Protein AF-A0A447P2J2-F1 (afdb_monomer)

InterPro domains:
  IPR001048 Aspartate/glutamate/uridylate kinase [PF00696] (11-117)
  IPR036393 Acetylglutamate kinase-like superfamily [G3DSA:3.40.1160.10] (1-118)
  IPR036393 Acetylglutamate kinase-like superfamily [SSF53633] (3-117)

pLDDT: mean 93.08, std 9.48, range [53.16, 98.75]

Mean predicted aligned error: 4.14 Å

Structure (mmCIF, N/CA/C/O backbone):
data_AF-A0A447P2J2-F1
#
_entry.id   AF-A0A447P2J2-F1
#
loop_
_atom_site.group_PDB
_atom_site.id
_atom_site.type_symbol
_atom_site.label_atom_id
_atom_site.label_alt_id
_atom_site.label_comp_id
_atom_site.label_asym_id
_atom_site.label_entity_id
_atom_site.label_seq_id
_atom_site.pdbx_PDB_ins_code
_atom_site.Cartn_x
_atom_site.Cartn_y
_atom_site.Cartn_z
_atom_site.occupancy
_atom_site.B_iso_or_equiv
_atom_site.auth_seq_id
_atom_site.auth_comp_id
_atom_site.auth_asym_id
_atom_site.auth_atom_id
_atom_site.pdbx_PDB_model_num
ATOM 1 N N . MET A 1 1 ? 14.381 -18.654 -2.500 1.00 58.97 1 MET A N 1
ATOM 2 C CA . MET A 1 1 ? 14.436 -17.932 -3.792 1.00 58.97 1 MET A CA 1
ATOM 3 C C . MET A 1 1 ? 15.670 -17.042 -3.790 1.00 58.97 1 MET A C 1
ATOM 5 O O . MET A 1 1 ? 15.872 -16.368 -2.783 1.00 58.97 1 MET A O 1
ATOM 9 N N . PRO A 1 2 ? 16.511 -17.055 -4.836 1.00 66.88 2 PRO A N 1
ATOM 10 C CA . PRO A 1 2 ? 17.680 -16.181 -4.899 1.00 66.88 2 PRO A CA 1
ATOM 11 C C . PRO A 1 2 ? 17.243 -14.712 -5.008 1.00 66.88 2 PRO A C 1
ATOM 13 O O . PRO A 1 2 ? 16.361 -14.373 -5.795 1.00 66.88 2 PRO A O 1
ATOM 16 N N . VAL A 1 3 ? 17.840 -13.841 -4.191 1.00 69.31 3 VAL A N 1
ATOM 17 C CA . VAL A 1 3 ? 17.542 -12.402 -4.164 1.00 69.31 3 VAL A CA 1
ATOM 18 C C . VAL A 1 3 ? 18.556 -11.679 -5.044 1.00 69.31 3 VAL A C 1
ATOM 20 O O . VAL A 1 3 ? 19.746 -11.687 -4.740 1.00 69.31 3 VAL A O 1
ATOM 23 N N . LYS A 1 4 ? 18.090 -11.029 -6.114 1.00 75.00 4 LYS A N 1
ATOM 24 C CA . LYS A 1 4 ? 18.914 -10.141 -6.943 1.00 75.00 4 LYS A CA 1
ATOM 25 C C . LYS A 1 4 ? 18.674 -8.694 -6.516 1.00 75.00 4 LYS A C 1
ATOM 27 O O . LYS A 1 4 ? 17.526 -8.259 -6.423 1.00 75.00 4 LYS A O 1
ATOM 32 N N . LYS A 1 5 ? 19.751 -7.961 -6.234 1.00 73.69 5 LYS A N 1
ATOM 33 C CA . LYS A 1 5 ? 19.705 -6.534 -5.893 1.00 73.69 5 LY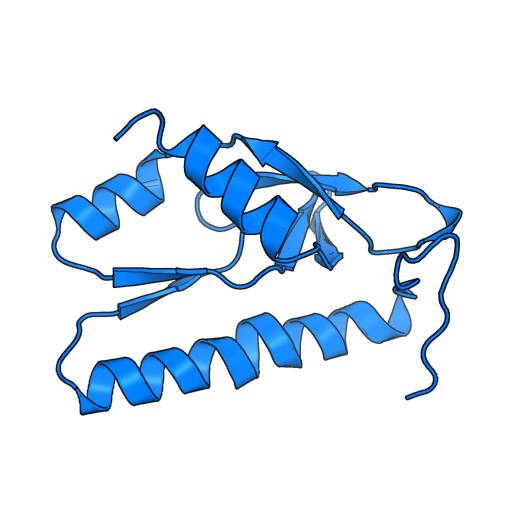S A CA 1
ATOM 34 C C . LYS A 1 5 ? 20.434 -5.719 -6.958 1.00 73.69 5 LYS A C 1
ATOM 36 O O . LYS A 1 5 ? 21.462 -6.168 -7.458 1.00 73.69 5 LYS A O 1
ATOM 41 N N . LYS A 1 6 ? 19.912 -4.538 -7.274 1.00 70.81 6 LYS A N 1
ATOM 42 C CA . LYS A 1 6 ? 20.565 -3.506 -8.088 1.00 70.81 6 LYS A CA 1
ATOM 43 C C . LYS A 1 6 ? 20.448 -2.201 -7.303 1.00 70.81 6 LYS A C 1
ATOM 45 O O . LYS A 1 6 ? 19.347 -1.850 -6.899 1.00 70.81 6 LYS A O 1
ATOM 50 N N . ASP A 1 7 ? 21.579 -1.581 -6.973 1.00 70.06 7 ASP A N 1
ATOM 51 C CA . ASP A 1 7 ? 21.641 -0.325 -6.204 1.00 70.06 7 ASP A CA 1
ATOM 52 C C . ASP A 1 7 ? 20.844 -0.351 -4.882 1.00 70.06 7 ASP A C 1
ATOM 54 O O . ASP A 1 7 ? 20.176 0.601 -4.496 1.00 70.06 7 ASP A O 1
ATOM 58 N N . GLY A 1 8 ? 20.873 -1.492 -4.183 1.00 70.06 8 GLY A N 1
ATOM 59 C CA . GLY A 1 8 ? 20.147 -1.695 -2.921 1.00 70.06 8 GLY A CA 1
ATOM 60 C C . GLY A 1 8 ? 18.667 -2.070 -3.076 1.00 70.06 8 GLY A C 1
ATOM 61 O O . GLY A 1 8 ? 18.084 -2.612 -2.135 1.00 70.06 8 GLY A O 1
ATOM 62 N N . LEU A 1 9 ? 18.084 -1.898 -4.265 1.00 67.62 9 LEU A N 1
ATOM 63 C CA . LEU A 1 9 ? 16.702 -2.254 -4.575 1.00 67.62 9 LEU A CA 1
ATOM 64 C C . LEU A 1 9 ? 16.594 -3.719 -5.001 1.00 67.62 9 LEU A C 1
ATOM 66 O O . LEU A 1 9 ? 17.431 -4.249 -5.738 1.00 67.62 9 LEU A O 1
ATOM 70 N N . ARG A 1 10 ? 15.555 -4.405 -4.517 1.00 72.06 10 ARG A N 1
ATOM 71 C CA . ARG A 1 10 ? 15.279 -5.796 -4.884 1.00 72.06 10 ARG A CA 1
ATOM 72 C C . ARG A 1 10 ? 14.635 -5.824 -6.265 1.00 72.06 10 ARG A C 1
ATOM 74 O O . ARG A 1 10 ? 13.515 -5.352 -6.423 1.00 72.06 10 ARG A O 1
ATOM 81 N N . VAL A 1 11 ? 15.316 -6.439 -7.227 1.00 80.44 11 VAL A N 1
ATOM 82 C CA . VAL A 1 11 ? 14.718 -6.744 -8.529 1.00 80.44 11 VAL A CA 1
ATOM 83 C C . VAL A 1 11 ? 13.554 -7.698 -8.285 1.00 80.44 11 VAL A C 1
ATOM 85 O O . VAL A 1 11 ? 13.719 -8.706 -7.590 1.00 80.44 11 VAL A O 1
ATOM 88 N N . THR A 1 12 ? 12.388 -7.371 -8.837 1.00 79.62 12 THR A N 1
ATOM 89 C CA . THR A 1 12 ? 11.184 -8.198 -8.745 1.00 79.62 12 THR A CA 1
ATOM 90 C C . THR A 1 12 ? 10.828 -8.680 -10.148 1.00 79.62 12 THR A C 1
ATOM 92 O O . THR A 1 12 ? 10.163 -7.962 -10.893 1.00 79.62 12 THR A O 1
ATOM 95 N N . PRO A 1 13 ? 11.301 -9.868 -10.554 1.00 81.50 13 PRO A N 1
ATOM 96 C CA . PRO A 1 13 ? 10.985 -10.395 -11.872 1.00 81.50 13 PRO A CA 1
ATOM 97 C C . PRO A 1 13 ? 9.492 -10.754 -11.984 1.00 81.50 13 PRO A C 1
ATOM 99 O O . PRO A 1 13 ? 8.831 -11.020 -10.977 1.00 81.50 13 PRO A O 1
ATOM 102 N N . ALA A 1 14 ? 8.969 -10.762 -13.212 1.00 80.50 14 ALA A N 1
ATOM 103 C CA . ALA A 1 14 ? 7.543 -10.954 -13.493 1.00 80.50 14 ALA A CA 1
ATOM 104 C C . ALA A 1 14 ? 6.977 -12.295 -13.009 1.00 80.50 14 ALA A C 1
ATOM 106 O O . ALA A 1 14 ? 5.839 -12.363 -12.561 1.00 80.50 14 ALA A O 1
ATOM 107 N N . ASP A 1 15 ? 7.775 -13.360 -13.009 1.00 86.31 15 ASP A N 1
ATOM 108 C CA . ASP A 1 15 ? 7.371 -14.665 -12.476 1.00 86.31 15 ASP A CA 1
ATOM 109 C C . ASP A 1 15 ? 7.248 -14.677 -10.938 1.00 86.31 15 ASP A C 1
ATOM 111 O O . ASP A 1 15 ? 6.601 -15.557 -10.371 1.00 86.31 15 ASP A O 1
ATOM 115 N N . GLN A 1 16 ? 7.831 -13.693 -10.242 1.00 89.69 16 GLN A N 1
ATOM 116 C CA . GLN A 1 16 ? 7.811 -13.616 -8.779 1.00 89.69 16 GLN A CA 1
ATOM 117 C C . GLN A 1 16 ? 6.685 -12.745 -8.225 1.00 89.69 16 GLN A C 1
ATOM 119 O O . GLN A 1 16 ? 6.331 -12.921 -7.056 1.00 89.69 16 GLN A O 1
ATOM 124 N N . ILE A 1 17 ? 6.121 -11.819 -9.012 1.00 94.06 17 ILE A N 1
ATOM 125 C CA . ILE A 1 17 ? 5.162 -10.840 -8.481 1.00 94.06 17 ILE A CA 1
ATOM 126 C C . ILE A 1 17 ? 3.929 -11.515 -7.876 1.00 94.06 17 ILE A C 1
ATOM 128 O O . ILE A 1 17 ? 3.548 -11.176 -6.763 1.00 94.06 17 ILE A O 1
ATOM 132 N N . GLY A 1 18 ? 3.382 -12.552 -8.519 1.00 94.94 18 GLY A N 1
ATOM 133 C CA . GLY A 1 18 ? 2.230 -13.288 -7.986 1.00 94.94 18 GLY A CA 1
ATOM 134 C C . GLY A 1 18 ? 2.514 -13.957 -6.635 1.00 94.94 18 GLY A C 1
ATOM 135 O O . GLY A 1 18 ? 1.696 -13.886 -5.719 1.00 94.94 18 GLY A O 1
ATOM 136 N N . ILE A 1 19 ? 3.706 -14.545 -6.472 1.00 94.94 19 ILE A N 1
ATOM 137 C CA . ILE A 1 19 ? 4.136 -15.165 -5.207 1.00 94.94 19 ILE A CA 1
ATOM 138 C C . ILE A 1 19 ? 4.317 -14.096 -4.125 1.00 94.94 19 ILE A C 1
ATOM 140 O O . ILE A 1 19 ? 3.893 -14.289 -2.987 1.00 94.94 19 ILE A O 1
ATOM 144 N N . ILE A 1 20 ? 4.930 -12.962 -4.470 1.00 94.62 20 ILE A N 1
ATOM 145 C CA . ILE A 1 20 ? 5.156 -11.848 -3.541 1.00 94.62 20 ILE A CA 1
ATOM 146 C C . ILE A 1 20 ? 3.824 -11.234 -3.104 1.00 94.62 20 ILE A C 1
ATOM 148 O O . ILE A 1 20 ? 3.628 -11.016 -1.910 1.00 94.62 20 ILE A O 1
ATOM 152 N N . THR A 1 21 ? 2.878 -11.041 -4.024 1.00 97.25 21 THR A N 1
ATOM 153 C CA . THR A 1 21 ? 1.521 -10.588 -3.706 1.00 97.25 21 THR A CA 1
ATOM 154 C C . THR A 1 21 ? 0.816 -11.570 -2.777 1.00 97.25 21 THR A C 1
ATOM 156 O O . THR A 1 21 ? 0.295 -11.161 -1.740 1.00 97.25 21 THR A O 1
ATOM 159 N N . GLY A 1 22 ? 0.858 -12.871 -3.081 1.00 97.81 22 GLY A N 1
ATOM 160 C CA . GLY A 1 22 ? 0.292 -13.905 -2.213 1.00 97.81 22 GLY A CA 1
ATOM 161 C C . GLY A 1 22 ? 0.924 -13.923 -0.818 1.00 97.81 22 GLY A C 1
ATOM 162 O O . GLY A 1 22 ? 0.220 -14.076 0.178 1.00 97.81 22 GLY A O 1
ATOM 163 N N . ALA A 1 23 ? 2.235 -13.701 -0.718 1.00 97.25 23 ALA A N 1
ATOM 164 C CA . ALA A 1 23 ? 2.936 -13.638 0.558 1.00 97.25 23 ALA A CA 1
ATOM 165 C C . ALA A 1 23 ? 2.586 -12.377 1.368 1.00 97.25 23 ALA A C 1
ATOM 167 O O . ALA A 1 23 ? 2.337 -12.486 2.568 1.00 97.25 23 ALA A O 1
ATOM 168 N N . LEU A 1 24 ? 2.560 -11.196 0.740 1.00 97.44 24 LEU A N 1
ATOM 169 C CA . LEU A 1 24 ? 2.386 -9.909 1.425 1.00 97.44 24 LEU A CA 1
ATOM 170 C C . LEU A 1 24 ? 0.911 -9.528 1.618 1.00 97.44 24 LEU A C 1
ATOM 172 O O . LEU A 1 24 ? 0.485 -9.319 2.753 1.00 97.44 24 LEU A O 1
ATOM 176 N N . ALA A 1 25 ? 0.129 -9.463 0.537 1.00 97.75 25 ALA A N 1
ATOM 177 C CA . ALA A 1 25 ? -1.293 -9.100 0.570 1.00 97.75 25 ALA A CA 1
ATOM 178 C C . ALA A 1 25 ? -2.198 -10.273 0.992 1.00 97.75 25 ALA A C 1
ATOM 180 O O . ALA A 1 25 ? -3.291 -10.067 1.525 1.00 97.75 25 ALA A O 1
ATOM 181 N N . GLY A 1 26 ? -1.732 -11.508 0.791 1.00 98.19 26 GLY A N 1
ATOM 182 C CA . GLY A 1 26 ? -2.355 -12.717 1.323 1.00 98.19 26 GLY A CA 1
ATOM 183 C C . GLY A 1 26 ? -1.843 -13.038 2.725 1.00 98.19 26 GLY A C 1
ATOM 184 O O . GLY A 1 26 ? -2.329 -12.497 3.715 1.00 98.19 26 GLY A O 1
ATOM 185 N N . THR A 1 27 ? -0.865 -13.935 2.826 1.00 98.38 27 THR A N 1
ATOM 186 C CA . THR A 1 27 ? -0.465 -14.576 4.088 1.00 98.38 27 THR A CA 1
ATOM 187 C C . THR A 1 27 ? -0.112 -13.582 5.194 1.00 98.38 27 THR A C 1
ATOM 189 O O . THR A 1 27 ? -0.672 -13.676 6.287 1.00 98.38 27 THR A O 1
ATOM 192 N N . ALA A 1 28 ? 0.779 -12.619 4.945 1.00 98.25 28 ALA A N 1
ATOM 193 C CA . ALA A 1 28 ? 1.228 -11.679 5.972 1.00 98.25 28 ALA A CA 1
ATOM 194 C C . ALA A 1 28 ? 0.099 -10.738 6.420 1.00 98.25 28 ALA A C 1
ATOM 196 O O . ALA A 1 28 ? -0.184 -10.646 7.616 1.00 98.25 28 ALA A O 1
ATOM 197 N N . ASN A 1 29 ? -0.603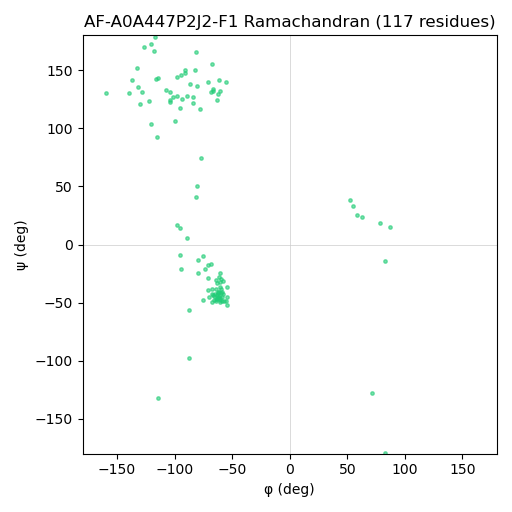 -10.104 5.472 1.00 98.62 29 ASN A N 1
ATOM 198 C CA . ASN A 1 29 ? -1.744 -9.238 5.768 1.00 98.62 29 ASN A CA 1
ATOM 199 C C . ASN A 1 29 ? -2.833 -9.983 6.557 1.00 98.62 29 ASN A C 1
ATOM 201 O O . ASN A 1 29 ? -3.275 -9.505 7.600 1.00 98.62 29 ASN A O 1
ATOM 205 N N . LYS A 1 30 ? -3.227 -11.187 6.121 1.00 98.50 30 LYS A N 1
ATOM 206 C CA . LYS A 1 30 ? -4.276 -11.960 6.805 1.00 98.50 30 LYS A CA 1
ATOM 207 C C . LYS A 1 30 ? -3.818 -12.519 8.147 1.00 98.50 30 LYS A C 1
ATOM 209 O O . LYS A 1 30 ? -4.637 -12.616 9.056 1.00 98.50 30 LYS A O 1
ATOM 214 N N . THR A 1 31 ? -2.525 -12.790 8.320 1.00 98.69 31 THR A N 1
ATOM 215 C CA . THR A 1 31 ? -1.967 -13.108 9.641 1.00 98.69 31 THR A CA 1
ATOM 216 C C . THR A 1 31 ? -2.181 -11.936 10.596 1.00 98.69 31 THR A C 1
ATOM 218 O O . THR A 1 31 ? -2.742 -12.138 11.669 1.00 98.69 31 THR A O 1
ATOM 221 N N . LEU A 1 32 ? -1.843 -10.704 10.198 1.00 98.50 32 LEU A N 1
ATOM 222 C CA . LEU A 1 32 ? -2.086 -9.518 11.031 1.00 98.50 32 LEU A CA 1
ATOM 223 C C . LEU A 1 32 ? -3.574 -9.334 11.361 1.00 98.50 32 LEU A C 1
ATOM 225 O O . LEU A 1 32 ? -3.908 -9.059 12.512 1.00 98.50 32 LEU A O 1
ATOM 229 N N . LEU A 1 33 ? -4.478 -9.560 10.401 1.00 98.69 33 LEU A N 1
ATOM 230 C CA . LEU A 1 33 ? -5.920 -9.513 10.670 1.00 98.69 33 LEU A CA 1
ATOM 231 C C . LEU A 1 33 ? -6.384 -10.596 11.653 1.00 98.69 33 LEU A C 1
ATOM 233 O O . LEU A 1 33 ? -7.237 -10.330 12.497 1.00 98.69 33 LEU A O 1
ATOM 237 N N . ALA A 1 34 ? -5.829 -11.808 11.576 1.00 98.75 34 ALA A N 1
ATOM 238 C CA . ALA A 1 34 ? -6.144 -12.877 12.522 1.00 98.75 34 ALA A CA 1
ATOM 239 C C . ALA A 1 34 ? -5.731 -12.493 13.954 1.00 98.75 34 ALA A C 1
ATOM 241 O O . ALA A 1 34 ? -6.492 -12.712 14.899 1.00 98.75 34 ALA A O 1
ATOM 242 N N . TRP A 1 35 ? -4.567 -11.853 14.114 1.00 98.69 35 TRP A N 1
ATOM 243 C CA . TRP A 1 35 ? -4.141 -11.282 15.394 1.00 98.69 35 TRP A CA 1
ATOM 244 C C . TRP A 1 35 ? -5.065 -10.147 15.846 1.00 98.69 35 TRP A C 1
ATOM 246 O O . TRP A 1 35 ? -5.540 -10.174 16.979 1.00 98.69 35 TRP A O 1
ATOM 256 N N . ALA A 1 36 ? -5.403 -9.203 14.967 1.00 98.56 36 ALA A N 1
ATOM 257 C CA . ALA A 1 36 ? -6.346 -8.130 15.280 1.00 98.56 36 ALA A CA 1
ATOM 258 C C . ALA A 1 36 ? -7.690 -8.688 15.783 1.00 98.56 36 ALA A C 1
ATOM 260 O O . ALA A 1 36 ? -8.183 -8.274 16.833 1.00 98.56 36 ALA A O 1
ATOM 261 N N . LYS A 1 37 ? -8.227 -9.714 15.110 1.00 98.38 37 LYS A N 1
ATOM 262 C CA . LYS A 1 37 ? -9.458 -10.400 15.518 1.00 98.38 37 LYS A CA 1
ATOM 263 C C . LYS A 1 37 ? -9.337 -11.049 16.897 1.00 98.38 37 LYS A C 1
ATOM 265 O O . LYS A 1 37 ? -10.257 -10.907 17.701 1.00 98.38 37 LYS A O 1
ATOM 270 N N . LYS A 1 38 ? -8.219 -11.730 17.183 1.00 98.56 38 LYS A N 1
ATOM 271 C CA . LYS A 1 38 ? -7.922 -12.320 18.503 1.00 98.56 38 LYS A CA 1
ATOM 272 C C . LYS A 1 38 ? -7.929 -11.268 19.619 1.00 98.56 38 LYS A C 1
ATOM 274 O O . LYS A 1 38 ? -8.298 -11.584 20.742 1.00 98.56 38 LYS A O 1
ATOM 279 N N . HIS A 1 39 ? -7.553 -10.034 19.299 1.00 98.44 39 HIS A N 1
ATOM 280 C CA . HIS A 1 39 ? -7.531 -8.901 20.223 1.00 98.44 39 HIS A CA 1
ATOM 281 C C . HIS A 1 39 ? -8.775 -8.000 20.126 1.00 98.44 39 HIS A C 1
ATOM 283 O O . HIS A 1 39 ? -8.756 -6.884 20.631 1.00 98.44 39 HIS A O 1
ATOM 289 N N . HIS A 1 40 ? -9.863 -8.480 19.508 1.00 98.19 40 HIS A N 1
ATOM 290 C CA . HIS A 1 40 ? -11.132 -7.754 19.363 1.00 98.19 40 HIS A CA 1
ATOM 291 C C . HIS A 1 40 ? -11.027 -6.407 18.624 1.00 98.19 40 HIS A C 1
ATOM 293 O O . HIS A 1 40 ? -11.874 -5.536 18.796 1.00 98.19 40 HIS A O 1
ATOM 299 N N . ILE A 1 41 ? -10.022 -6.247 17.761 1.00 98.62 41 ILE A N 1
ATOM 300 C CA . ILE A 1 41 ? -9.854 -5.072 16.904 1.00 98.62 41 ILE A CA 1
ATOM 301 C C . ILE A 1 41 ? -10.607 -5.305 15.590 1.00 98.62 41 ILE A C 1
ATOM 303 O O . ILE A 1 41 ? -10.400 -6.316 14.911 1.00 98.62 41 ILE A O 1
ATOM 307 N N . ALA A 1 42 ? -11.466 -4.359 15.209 1.00 98.25 42 ALA A N 1
ATOM 308 C CA . ALA A 1 42 ? -12.185 -4.374 13.937 1.00 98.25 42 ALA A CA 1
ATOM 309 C C . ALA A 1 42 ? -11.258 -3.944 12.783 1.00 98.25 42 ALA A C 1
ATOM 311 O O . ALA A 1 42 ? -11.326 -2.820 12.302 1.00 98.25 42 ALA A O 1
ATOM 312 N N . ALA A 1 43 ? -10.342 -4.816 12.360 1.00 98.56 43 ALA A N 1
ATOM 313 C CA . ALA A 1 43 ? -9.386 -4.499 11.298 1.00 98.56 43 ALA A CA 1
ATOM 314 C C . ALA A 1 43 ? -9.883 -4.882 9.892 1.00 98.56 43 ALA A C 1
ATOM 316 O O . ALA A 1 43 ? -10.554 -5.901 9.716 1.00 98.56 43 ALA A O 1
ATOM 317 N N . VAL A 1 44 ? -9.486 -4.101 8.883 1.00 98.75 44 VAL A N 1
ATOM 318 C CA . VAL A 1 44 ? -9.750 -4.352 7.456 1.00 98.75 44 VAL A CA 1
ATOM 319 C C . VAL A 1 44 ? -8.420 -4.415 6.714 1.00 98.75 44 VAL A C 1
ATOM 321 O O . VAL A 1 44 ? -7.615 -3.492 6.792 1.00 98.75 44 VAL A O 1
ATOM 324 N N . GLY A 1 45 ? -8.165 -5.520 6.012 1.00 98.56 45 GLY A N 1
ATOM 325 C CA . GLY A 1 45 ? -6.909 -5.708 5.286 1.00 98.56 45 GLY A CA 1
ATOM 326 C C . GLY A 1 45 ? -7.014 -5.268 3.840 1.00 98.56 45 GLY A C 1
ATOM 327 O O . GLY A 1 45 ? -7.862 -5.794 3.121 1.00 98.56 45 GLY A O 1
ATOM 328 N N . LEU A 1 46 ? -6.111 -4.380 3.441 1.00 98.56 46 LEU A N 1
ATOM 329 C CA . LEU A 1 46 ? -6.069 -3.733 2.135 1.00 98.56 46 LEU A CA 1
ATOM 330 C C . LEU A 1 46 ? -4.697 -3.913 1.464 1.00 98.56 46 LEU A C 1
ATOM 332 O O . LEU A 1 46 ? -3.707 -4.321 2.086 1.00 98.56 46 LEU A O 1
ATOM 336 N N . PHE A 1 47 ? -4.618 -3.545 0.196 1.00 98.19 47 PHE A N 1
ATOM 337 C CA . PHE A 1 47 ? -3.372 -3.213 -0.499 1.00 98.19 47 PHE A CA 1
ATOM 338 C C . PHE A 1 47 ? -3.440 -1.773 -1.028 1.00 98.19 47 PHE A C 1
ATOM 340 O O . PHE A 1 47 ? -4.479 -1.124 -0.935 1.00 98.19 47 PHE A O 1
ATOM 347 N N . LEU A 1 48 ? -2.331 -1.245 -1.549 1.00 98.19 48 LEU A N 1
ATOM 348 C CA . LEU A 1 48 ? -2.211 0.176 -1.901 1.00 98.19 48 LEU A CA 1
ATOM 349 C C . LEU A 1 48 ? -3.241 0.644 -2.942 1.00 98.19 48 LEU A C 1
ATOM 351 O O . LEU A 1 48 ? -3.647 1.803 -2.906 1.00 98.19 48 LEU A O 1
ATOM 355 N N . GLY A 1 49 ? -3.674 -0.252 -3.833 1.00 97.06 49 GLY A N 1
ATOM 356 C CA . GLY A 1 49 ? -4.638 0.058 -4.891 1.00 97.06 49 GLY A CA 1
ATOM 357 C C . GLY A 1 49 ? -6.103 0.099 -4.449 1.00 97.06 49 GLY A C 1
ATOM 358 O O . GLY A 1 49 ? -6.942 0.581 -5.206 1.00 97.06 49 GLY A O 1
ATOM 359 N N . ASP A 1 50 ? -6.452 -0.386 -3.252 1.00 98.12 50 ASP A N 1
ATOM 360 C CA . ASP A 1 50 ? -7.851 -0.388 -2.815 1.00 98.12 50 ASP A CA 1
ATOM 361 C C . ASP A 1 50 ? -8.377 1.049 -2.696 1.00 98.12 50 ASP A C 1
ATOM 363 O O . ASP A 1 50 ? -7.808 1.881 -1.985 1.00 98.12 50 ASP A O 1
ATOM 367 N N . GLY A 1 51 ? -9.476 1.350 -3.392 1.00 96.50 51 GLY A N 1
ATOM 368 C CA . GLY A 1 51 ? -10.102 2.677 -3.380 1.00 96.50 51 GLY A CA 1
ATOM 369 C C . GLY A 1 51 ? -9.225 3.800 -3.941 1.00 96.50 51 GLY A C 1
ATOM 370 O O . GLY A 1 51 ? -9.430 4.952 -3.556 1.00 96.50 51 GLY A O 1
ATOM 371 N N . ASP A 1 52 ? -8.250 3.463 -4.793 1.00 96.38 52 ASP A N 1
ATOM 372 C CA . ASP A 1 52 ? -7.224 4.372 -5.312 1.00 96.38 52 ASP A CA 1
ATOM 373 C C . ASP A 1 52 ? -6.440 5.081 -4.198 1.00 96.38 52 ASP A C 1
ATOM 375 O O . ASP A 1 52 ? -6.040 6.238 -4.343 1.00 96.38 52 ASP A O 1
ATOM 379 N N . SER A 1 53 ? -6.233 4.400 -3.061 1.00 97.69 53 SER A N 1
ATOM 380 C CA . SER A 1 53 ? -5.596 4.986 -1.874 1.00 97.69 53 SER A CA 1
ATOM 381 C C . SER A 1 53 ? -4.171 5.465 -2.148 1.00 97.69 53 SER A C 1
ATOM 383 O O . SER A 1 53 ? -3.757 6.499 -1.637 1.00 97.69 53 SER A O 1
ATOM 385 N N . VAL A 1 54 ? -3.415 4.752 -2.980 1.00 98.25 54 VAL A N 1
ATOM 386 C CA . VAL A 1 54 ? -2.079 5.154 -3.426 1.00 98.25 54 VAL A CA 1
ATOM 387 C C . VAL A 1 54 ? -1.935 4.824 -4.904 1.00 98.25 54 VAL A C 1
ATOM 389 O O . VAL A 1 54 ? -2.189 3.696 -5.325 1.00 98.25 54 VAL A O 1
ATOM 392 N N . LYS A 1 55 ? -1.472 5.800 -5.688 1.00 97.94 55 LYS A N 1
ATOM 393 C CA . LYS A 1 55 ? -1.140 5.597 -7.100 1.00 97.94 55 LYS A C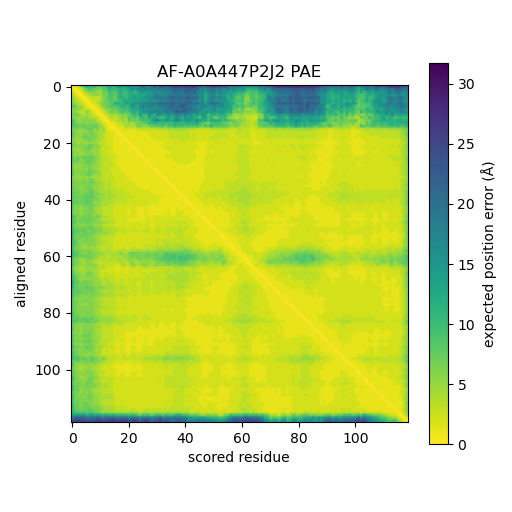A 1
ATOM 394 C C . LYS A 1 55 ? 0.235 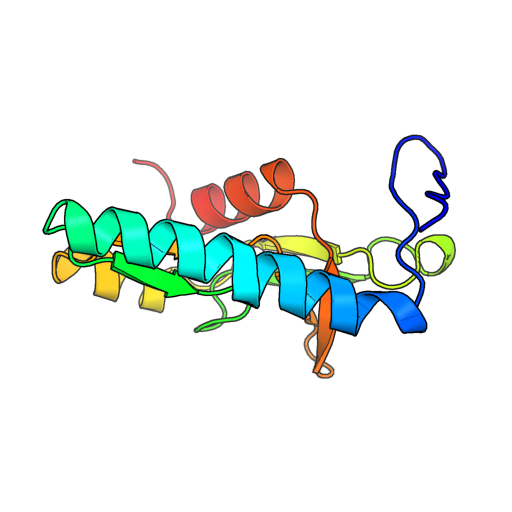4.963 -7.216 1.00 97.94 55 LYS A C 1
ATOM 396 O O . LYS A 1 55 ? 1.168 5.383 -6.525 1.00 97.94 55 LYS A O 1
ATOM 401 N N . VAL A 1 56 ? 0.374 3.976 -8.095 1.00 97.94 56 VAL A N 1
ATOM 402 C CA . VAL A 1 56 ? 1.642 3.274 -8.298 1.00 97.94 56 VAL A CA 1
ATOM 403 C C . VAL A 1 56 ? 2.006 3.244 -9.773 1.00 97.94 56 VAL A C 1
ATOM 405 O O . VAL A 1 56 ? 1.199 2.879 -10.616 1.00 97.94 56 VAL A O 1
ATOM 408 N N . THR A 1 57 ? 3.245 3.610 -10.084 1.00 97.06 57 THR A N 1
ATOM 409 C CA . THR A 1 57 ? 3.842 3.448 -11.417 1.00 97.06 57 THR A CA 1
ATOM 410 C C . THR A 1 57 ? 5.043 2.519 -11.331 1.00 97.06 57 THR A C 1
ATOM 412 O O . THR A 1 57 ? 5.544 2.236 -10.243 1.00 97.06 57 THR A O 1
ATOM 415 N N . GLN A 1 58 ? 5.549 2.043 -12.466 1.00 95.19 58 GLN A N 1
ATOM 416 C CA . GLN A 1 58 ? 6.831 1.343 -12.481 1.00 95.19 58 GLN A CA 1
ATOM 417 C C . GLN A 1 58 ? 7.972 2.299 -12.127 1.00 95.19 58 GLN A C 1
ATOM 419 O O . GLN A 1 58 ? 8.024 3.421 -12.627 1.00 95.19 58 GLN A O 1
ATOM 424 N N . LEU A 1 59 ? 8.862 1.862 -11.231 1.00 91.19 59 LEU A N 1
ATOM 425 C CA . LEU A 1 59 ? 10.019 2.648 -10.804 1.00 91.19 59 LEU A CA 1
ATOM 426 C C . LEU A 1 59 ? 11.119 2.660 -11.875 1.00 91.19 59 LEU A C 1
ATOM 428 O O . LEU A 1 59 ? 11.668 3.712 -12.180 1.00 91.19 59 LEU A O 1
ATOM 432 N N . ASP A 1 60 ? 11.454 1.485 -12.408 1.00 88.00 60 ASP A N 1
ATOM 433 C CA . ASP A 1 60 ? 12.481 1.276 -13.435 1.00 88.00 60 ASP A CA 1
ATOM 434 C C . ASP A 1 60 ? 12.204 -0.068 -14.128 1.00 88.00 60 ASP A C 1
ATOM 436 O O . ASP A 1 60 ? 12.030 -1.091 -13.455 1.00 88.00 60 ASP A O 1
ATOM 440 N N . GLU A 1 61 ? 12.186 -0.087 -15.463 1.00 86.31 61 GLU A N 1
ATOM 441 C CA . GLU A 1 61 ? 12.030 -1.308 -16.265 1.00 86.31 61 GLU A CA 1
ATOM 442 C C . GLU A 1 61 ? 13.068 -2.380 -15.894 1.00 86.31 61 GLU A C 1
ATOM 444 O O . GLU A 1 61 ? 12.749 -3.569 -15.814 1.00 86.31 61 GLU A O 1
ATOM 449 N N . ALA A 1 62 ? 14.302 -1.975 -15.571 1.00 86.31 62 ALA A N 1
ATOM 450 C CA . ALA A 1 62 ? 15.380 -2.885 -15.192 1.00 86.31 62 ALA A CA 1
ATOM 451 C C . ALA A 1 62 ? 15.151 -3.581 -13.837 1.00 86.31 62 ALA A C 1
ATOM 453 O O . ALA A 1 62 ? 15.827 -4.569 -13.527 1.00 86.31 62 ALA A O 1
ATOM 454 N N . LEU A 1 63 ? 14.230 -3.069 -13.015 1.00 84.12 63 LEU A N 1
ATOM 455 C CA . LEU A 1 63 ? 13.853 -3.655 -11.729 1.00 84.12 63 LEU A CA 1
ATOM 456 C C . LEU A 1 63 ? 12.620 -4.567 -11.830 1.00 84.12 63 LEU A C 1
ATOM 458 O O . LEU A 1 63 ? 12.330 -5.290 -10.871 1.00 84.12 63 LEU A O 1
ATOM 462 N N . GLY A 1 64 ? 11.939 -4.590 -12.980 1.00 90.62 64 GLY A N 1
ATOM 463 C CA . GLY A 1 64 ? 10.722 -5.367 -13.202 1.00 90.62 64 GLY A CA 1
ATOM 464 C C . GLY A 1 64 ? 9.532 -4.778 -12.444 1.00 90.62 64 GLY A C 1
ATOM 465 O O . GLY A 1 64 ? 9.261 -3.583 -12.532 1.00 90.62 64 GLY A O 1
ATOM 466 N N . HIS A 1 65 ? 8.830 -5.602 -11.668 1.00 94.38 65 HIS A N 1
ATOM 467 C CA . HIS A 1 65 ? 7.624 -5.228 -10.923 1.00 94.38 65 HIS A CA 1
ATOM 468 C C . HIS A 1 65 ? 7.943 -4.493 -9.614 1.00 94.38 65 HIS A C 1
ATOM 470 O O . HIS A 1 65 ? 7.479 -4.881 -8.541 1.00 94.38 65 HIS A O 1
ATOM 476 N N . VAL A 1 66 ? 8.780 -3.457 -9.681 1.00 94.81 66 VAL A N 1
ATOM 477 C CA . VAL A 1 66 ? 9.070 -2.565 -8.552 1.00 94.81 66 VAL A CA 1
ATOM 478 C C . VAL A 1 66 ? 8.328 -1.255 -8.755 1.00 94.81 66 VAL A C 1
ATOM 480 O O . VAL A 1 66 ? 8.497 -0.599 -9.782 1.00 94.81 66 VAL A O 1
ATOM 483 N N . GLY A 1 67 ? 7.486 -0.900 -7.787 1.00 95.62 67 GLY A N 1
ATOM 484 C CA . GLY A 1 67 ? 6.608 0.262 -7.876 1.00 95.62 67 GLY A CA 1
ATOM 485 C C . GLY A 1 67 ? 7.189 1.520 -7.236 1.00 95.62 67 GLY A C 1
ATOM 486 O O . GLY A 1 67 ? 7.862 1.450 -6.208 1.00 95.62 67 GLY A O 1
ATOM 487 N N . LEU A 1 68 ? 6.869 2.670 -7.824 1.00 96.50 68 LEU A N 1
ATOM 488 C CA . LEU A 1 68 ? 7.020 4.001 -7.249 1.00 96.50 68 LEU A CA 1
ATOM 489 C C . LEU A 1 68 ? 5.643 4.507 -6.816 1.00 96.50 68 LEU A C 1
ATOM 491 O O . LEU A 1 68 ? 4.691 4.456 -7.591 1.00 96.50 68 LEU A O 1
ATOM 495 N N . THR A 1 69 ? 5.540 5.005 -5.589 1.00 97.69 69 THR A N 1
ATOM 496 C CA . THR A 1 69 ? 4.273 5.459 -5.006 1.00 97.69 69 THR A CA 1
ATOM 497 C C . THR A 1 69 ? 4.084 6.961 -5.095 1.00 97.69 69 THR A C 1
ATOM 499 O O . THR A 1 69 ? 5.019 7.726 -4.857 1.00 97.69 69 THR A O 1
ATOM 502 N N . GLN A 1 70 ? 2.841 7.372 -5.315 1.00 97.56 70 GLN A N 1
ATOM 503 C CA . GLN A 1 70 ? 2.378 8.752 -5.225 1.00 97.56 70 GLN A CA 1
ATOM 504 C C . GLN A 1 70 ? 1.079 8.802 -4.405 1.00 97.56 70 GLN A C 1
ATOM 506 O O . GLN A 1 70 ? 0.331 7.819 -4.399 1.00 97.56 70 GLN A O 1
ATOM 511 N N . PRO A 1 71 ? 0.783 9.922 -3.720 1.00 97.44 71 PRO A N 1
ATOM 512 C CA . PRO A 1 71 ? -0.470 10.067 -2.989 1.00 97.44 71 PRO A CA 1
ATOM 513 C C . PRO A 1 71 ? -1.692 9.831 -3.884 1.00 97.44 71 PRO A C 1
ATOM 515 O O . PRO A 1 71 ? -1.712 10.244 -5.048 1.00 97.44 71 PRO A O 1
ATOM 518 N N . GLY A 1 72 ? -2.693 9.149 -3.336 1.00 97.25 72 GLY A N 1
ATOM 519 C CA . GLY A 1 72 ? -3.936 8.818 -4.021 1.00 97.25 72 GLY A CA 1
ATOM 520 C C . GLY A 1 72 ? -5.139 9.519 -3.397 1.00 97.25 72 GLY A C 1
ATOM 521 O O . GLY A 1 72 ? -5.133 10.728 -3.166 1.00 97.25 72 GLY A O 1
ATOM 522 N N . SER A 1 73 ? -6.192 8.748 -3.149 1.00 97.25 73 SER A N 1
ATOM 523 C CA . SER A 1 73 ? -7.452 9.195 -2.567 1.00 97.25 73 SER A CA 1
ATOM 524 C C . SER A 1 73 ? -7.563 8.780 -1.095 1.00 97.25 73 SER A C 1
ATOM 526 O O . SER A 1 73 ? -7.546 7.588 -0.793 1.00 97.25 73 SER A O 1
ATOM 528 N N . PRO A 1 74 ? -7.785 9.711 -0.150 1.00 97.56 74 PRO A N 1
ATOM 529 C CA . PRO A 1 74 ? -7.970 9.350 1.257 1.00 97.56 74 PRO A CA 1
ATOM 530 C C . PRO A 1 74 ? -9.344 8.737 1.547 1.00 97.56 74 PRO A C 1
ATOM 532 O O . PRO A 1 74 ? -9.577 8.239 2.645 1.00 97.56 74 PRO A O 1
ATOM 535 N N . LYS A 1 75 ? -10.279 8.777 0.587 1.00 98.12 75 LYS A N 1
ATOM 536 C CA . LYS A 1 75 ? -11.708 8.521 0.816 1.00 98.12 75 LYS A CA 1
ATOM 537 C C . LYS A 1 75 ? -11.987 7.174 1.483 1.00 98.12 75 LYS A C 1
ATOM 539 O O . LYS A 1 75 ? -12.766 7.124 2.431 1.00 98.12 75 LYS A O 1
ATOM 544 N N . LEU A 1 76 ? -11.389 6.091 0.981 1.00 98.38 76 LEU A N 1
ATOM 545 C CA . LEU A 1 76 ? -11.616 4.752 1.530 1.00 98.38 76 LEU A CA 1
ATOM 546 C C . LEU A 1 76 ? -11.064 4.643 2.953 1.00 98.38 76 LEU A C 1
ATOM 548 O O . LEU A 1 76 ? -11.756 4.172 3.851 1.00 98.38 76 LEU A O 1
ATOM 552 N N . ILE A 1 77 ? -9.826 5.091 3.149 1.00 97.88 77 ILE A N 1
ATOM 553 C CA . ILE A 1 77 ? -9.133 4.976 4.431 1.00 97.88 77 ILE A CA 1
ATOM 554 C C . ILE A 1 77 ? -9.823 5.833 5.497 1.00 97.88 77 ILE A C 1
ATOM 556 O O . ILE A 1 77 ? -10.093 5.326 6.583 1.00 97.88 77 ILE A O 1
ATOM 560 N N . ASN A 1 78 ? -10.197 7.074 5.170 1.00 97.56 78 ASN A N 1
ATOM 561 C CA . ASN A 1 78 ? -10.954 7.944 6.072 1.00 97.56 78 ASN A CA 1
ATOM 562 C C . ASN A 1 78 ? -12.304 7.330 6.432 1.00 97.56 78 ASN A C 1
ATOM 564 O O . ASN A 1 78 ? -12.623 7.250 7.610 1.00 97.56 78 ASN A O 1
ATOM 568 N N . MET A 1 79 ? -13.051 6.805 5.456 1.00 98.31 79 MET A N 1
ATOM 569 C CA . MET A 1 79 ? -14.331 6.147 5.731 1.00 98.31 79 MET A CA 1
ATOM 570 C C . MET A 1 79 ? -14.171 4.972 6.704 1.00 98.31 79 MET A C 1
ATOM 572 O O . MET A 1 79 ? -14.965 4.835 7.631 1.00 98.31 79 MET A O 1
ATOM 576 N N . LEU A 1 80 ? -13.133 4.147 6.549 1.00 98.38 80 LEU A N 1
ATOM 577 C CA . LEU A 1 80 ? -12.863 3.050 7.479 1.00 98.38 80 LEU A CA 1
ATOM 578 C C . LEU A 1 80 ? -12.522 3.563 8.885 1.00 98.38 80 LEU A C 1
ATOM 580 O O . LEU A 1 80 ? -13.108 3.090 9.859 1.00 98.38 80 LEU A O 1
ATOM 584 N N . LEU A 1 81 ? -11.617 4.538 8.988 1.00 97.31 81 LEU A N 1
ATOM 585 C CA . LEU A 1 81 ? -11.193 5.117 10.266 1.00 97.31 81 LEU A CA 1
ATOM 586 C C . LEU A 1 81 ? -12.356 5.807 10.997 1.00 97.31 81 LEU A C 1
ATOM 588 O O . LEU A 1 81 ? -12.578 5.551 12.178 1.00 97.31 81 LEU A O 1
ATOM 592 N N . GLU A 1 82 ? -13.140 6.621 10.289 1.00 97.88 82 GLU A N 1
ATOM 593 C CA . GLU A 1 82 ? -14.320 7.325 10.813 1.00 97.88 82 GLU A CA 1
ATOM 594 C C . GLU A 1 82 ? -15.405 6.358 11.310 1.00 97.88 82 GLU A C 1
ATOM 596 O O . GLU A 1 82 ? -16.146 6.683 12.235 1.00 97.88 82 GLU A O 1
ATOM 601 N N . ASN A 1 83 ? -15.477 5.151 10.739 1.00 98.38 83 ASN A N 1
ATOM 602 C CA . ASN A 1 83 ? -16.415 4.102 11.149 1.00 98.38 83 ASN A CA 1
ATOM 603 C C . ASN A 1 83 ? -15.808 3.094 12.146 1.00 98.38 83 ASN A C 1
ATOM 605 O O . ASN A 1 83 ? -16.386 2.033 12.383 1.00 98.38 83 ASN A O 1
ATOM 609 N N . GLY A 1 84 ? -14.661 3.415 12.754 1.00 97.69 84 GLY A N 1
ATOM 610 C CA . GLY A 1 84 ? -14.068 2.624 13.835 1.00 97.69 84 GLY A CA 1
ATOM 611 C C . GLY A 1 84 ? -13.331 1.361 13.385 1.00 97.69 84 GLY A C 1
ATOM 612 O O . GLY A 1 84 ? -13.089 0.473 14.206 1.00 97.69 84 GLY A O 1
ATOM 613 N N . PHE A 1 85 ? -12.962 1.262 12.106 1.00 98.62 85 PHE A N 1
ATOM 614 C CA . PHE A 1 85 ? -12.116 0.184 11.604 1.00 98.62 85 PHE A CA 1
ATOM 615 C C . PHE A 1 85 ? -10.631 0.556 11.657 1.00 98.62 85 PHE A C 1
ATOM 617 O O . PHE A 1 85 ? -10.263 1.716 11.494 1.00 98.62 85 PHE A O 1
ATOM 624 N N . LEU A 1 86 ? -9.764 -0.449 11.821 1.00 98.38 86 LEU A N 1
ATOM 625 C CA . LEU A 1 86 ? -8.309 -0.322 11.687 1.00 98.38 86 LEU A CA 1
ATOM 626 C C . LEU A 1 86 ? -7.848 -0.828 10.305 1.00 98.38 86 LEU A C 1
ATOM 628 O O . LEU A 1 86 ? -7.813 -2.045 10.090 1.00 98.38 86 LEU A O 1
ATOM 632 N N . PRO A 1 87 ? -7.459 0.048 9.365 1.00 98.31 87 PRO A N 1
ATOM 633 C CA . PRO A 1 87 ? -6.886 -0.370 8.091 1.00 98.31 87 PRO A CA 1
ATOM 634 C C . PRO A 1 87 ? -5.501 -1.004 8.284 1.00 98.31 87 PRO A C 1
ATOM 636 O O . PRO A 1 87 ? -4.628 -0.437 8.938 1.00 98.31 87 PRO A O 1
ATOM 639 N N . VAL A 1 88 ? -5.276 -2.170 7.678 1.00 98.44 88 VAL A N 1
ATOM 640 C CA . VAL A 1 88 ? -3.970 -2.844 7.619 1.00 98.44 88 VAL A CA 1
ATOM 641 C C . VAL A 1 88 ? -3.587 -2.997 6.153 1.00 98.44 88 VAL A C 1
ATOM 643 O O . VAL A 1 88 ? -4.126 -3.857 5.454 1.00 98.44 88 VAL A O 1
ATOM 646 N N . VAL A 1 89 ? -2.664 -2.163 5.676 1.00 98.44 89 VAL A N 1
ATOM 647 C CA . VAL A 1 89 ? -2.326 -2.064 4.248 1.00 98.44 89 VAL A CA 1
ATOM 648 C C . VAL A 1 89 ? -1.028 -2.815 3.943 1.00 98.44 89 VAL A C 1
ATOM 650 O O . VAL A 1 89 ? -0.007 -2.604 4.593 1.00 98.44 89 VAL A O 1
ATOM 653 N N . SER A 1 90 ? -1.059 -3.714 2.960 1.00 98.25 90 SER A N 1
ATOM 654 C CA . SER A 1 90 ? 0.138 -4.381 2.429 1.00 98.25 90 SER A CA 1
ATOM 655 C C . SER A 1 90 ? 0.861 -3.511 1.394 1.00 98.25 90 SER A C 1
ATOM 657 O O . SER A 1 90 ? 0.225 -2.753 0.668 1.00 98.25 90 SER A O 1
ATOM 659 N N . SER A 1 91 ? 2.186 -3.648 1.277 1.00 97.25 91 SER A N 1
ATOM 660 C CA . SER A 1 91 ? 3.020 -2.876 0.337 1.00 97.25 91 SER A CA 1
ATOM 661 C C . SER A 1 91 ? 3.006 -3.436 -1.097 1.00 97.25 91 SER A C 1
ATOM 663 O O . SER A 1 91 ? 4.037 -3.511 -1.768 1.00 97.25 91 SER A O 1
ATOM 665 N N . ILE A 1 92 ? 1.831 -3.862 -1.560 1.00 98.12 92 ILE A N 1
ATOM 666 C CA . ILE A 1 92 ? 1.572 -4.215 -2.957 1.00 98.12 92 ILE A CA 1
ATOM 667 C C . ILE A 1 92 ? 0.717 -3.110 -3.551 1.00 98.12 92 ILE A C 1
ATOM 669 O O . ILE A 1 92 ? -0.278 -2.716 -2.947 1.00 98.12 92 ILE A O 1
ATOM 673 N N . GLY A 1 93 ? 1.097 -2.636 -4.730 1.00 97.62 93 GLY A N 1
ATOM 674 C CA . GLY A 1 93 ? 0.311 -1.698 -5.519 1.00 97.62 93 GLY A CA 1
ATOM 675 C C . GLY A 1 93 ? -0.123 -2.280 -6.848 1.00 97.62 93 GLY A C 1
ATOM 676 O O . GLY A 1 93 ? 0.224 -3.411 -7.196 1.00 97.62 93 GLY A O 1
ATOM 677 N N . VAL A 1 94 ? -0.869 -1.473 -7.587 1.00 97.88 94 VAL A N 1
ATOM 678 C CA . VAL A 1 94 ? -1.276 -1.754 -8.958 1.00 97.88 94 VAL A CA 1
ATOM 679 C C . VAL A 1 94 ? -1.124 -0.482 -9.782 1.00 97.88 94 VAL A C 1
ATOM 681 O O . VAL A 1 94 ? -1.356 0.614 -9.273 1.00 97.88 94 VAL A O 1
ATOM 684 N N . THR A 1 95 ? -0.671 -0.629 -11.017 1.00 97.69 95 THR A N 1
ATOM 685 C CA . THR A 1 95 ? -0.600 0.458 -11.995 1.00 97.69 95 THR A CA 1
ATOM 686 C C . THR A 1 95 ? -1.953 0.691 -12.671 1.00 97.69 95 THR A C 1
ATOM 688 O O . THR A 1 95 ? -2.837 -0.165 -12.611 1.00 97.69 95 THR A O 1
ATOM 691 N N . ASP A 1 96 ? -2.113 1.822 -13.364 1.00 95.75 96 ASP A N 1
ATOM 692 C CA .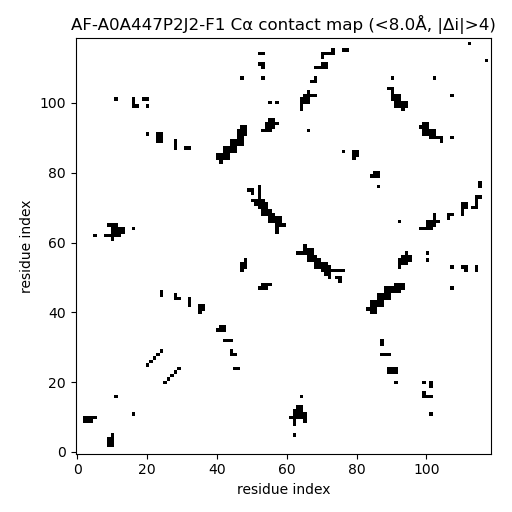 ASP A 1 96 ? -3.356 2.159 -14.082 1.00 95.75 96 ASP A CA 1
ATOM 693 C C . ASP A 1 96 ? -3.716 1.140 -15.187 1.00 95.75 96 ASP A C 1
ATOM 695 O O . ASP A 1 96 ? -4.885 0.975 -15.532 1.00 95.75 96 ASP A O 1
ATOM 699 N N . ASP A 1 97 ? -2.727 0.420 -15.729 1.00 95.75 97 ASP A N 1
ATOM 700 C CA . ASP A 1 97 ? -2.897 -0.671 -16.699 1.00 95.75 97 ASP A CA 1
ATOM 701 C C . ASP A 1 97 ? -3.075 -2.059 -16.047 1.00 95.75 97 ASP A C 1
ATOM 703 O O . ASP A 1 97 ? -3.146 -3.074 -16.742 1.00 95.75 97 ASP A O 1
ATOM 707 N N . GLY A 1 98 ? -3.181 -2.124 -14.716 1.00 95.56 98 GLY A N 1
ATOM 708 C CA . GLY A 1 98 ? -3.518 -3.345 -13.981 1.00 95.56 98 GLY A CA 1
ATOM 709 C C . GLY A 1 98 ? -2.333 -4.248 -13.626 1.00 95.56 98 GLY A C 1
ATOM 710 O O . GLY A 1 98 ? -2.545 -5.407 -13.263 1.00 95.56 98 GLY A O 1
ATOM 711 N N . GLN A 1 99 ? -1.090 -3.762 -13.705 1.00 96.50 99 GLN A N 1
ATOM 712 C CA . GLN A 1 99 ? 0.093 -4.535 -13.316 1.00 96.50 99 GLN A CA 1
ATOM 713 C C . GLN A 1 99 ? 0.334 -4.441 -11.813 1.00 96.50 99 GLN A C 1
ATOM 715 O O . GLN A 1 99 ? 0.443 -3.356 -11.245 1.00 96.50 99 GLN A O 1
ATOM 720 N N . LEU A 1 100 ? 0.465 -5.591 -11.153 1.00 97.56 100 LEU A N 1
ATOM 721 C CA . LEU A 1 100 ? 0.837 -5.640 -9.741 1.00 97.56 100 LEU A CA 1
ATOM 722 C C . LEU A 1 100 ? 2.299 -5.240 -9.556 1.00 97.56 100 LEU A C 1
ATOM 724 O O . LEU A 1 100 ? 3.166 -5.669 -10.317 1.00 97.56 100 LEU A O 1
ATOM 728 N N . MET A 1 101 ? 2.569 -4.473 -8.501 1.00 97.44 101 MET A N 1
ATOM 729 C CA . MET A 1 101 ? 3.895 -3.940 -8.200 1.00 97.44 101 MET A CA 1
ATOM 730 C C . MET A 1 101 ? 4.271 -4.181 -6.742 1.00 97.44 101 MET A C 1
ATOM 732 O O . MET A 1 101 ? 3.483 -3.942 -5.825 1.00 97.44 101 MET A O 1
ATOM 736 N N . ASN A 1 102 ? 5.505 -4.626 -6.525 1.00 96.31 102 ASN A N 1
ATOM 737 C CA . ASN A 1 102 ? 6.116 -4.716 -5.209 1.00 96.31 102 ASN A CA 1
ATOM 738 C C . ASN A 1 102 ? 6.700 -3.351 -4.835 1.00 96.31 102 ASN A C 1
ATOM 740 O O . ASN A 1 102 ? 7.554 -2.814 -5.543 1.00 96.31 102 ASN A O 1
ATOM 744 N N . VAL A 1 103 ? 6.248 -2.796 -3.718 1.00 95.94 103 VAL A N 1
ATOM 745 C CA . VAL A 1 103 ? 6.651 -1.472 -3.247 1.00 95.94 103 VAL A CA 1
ATOM 746 C C . VAL A 1 103 ? 7.428 -1.623 -1.943 1.00 95.94 103 VAL A C 1
ATOM 748 O O . VAL A 1 103 ? 7.110 -2.463 -1.098 1.00 95.94 103 VAL A O 1
ATOM 751 N N . ASN A 1 104 ? 8.455 -0.795 -1.755 1.00 94.06 104 ASN A N 1
ATOM 752 C CA . ASN A 1 104 ? 9.111 -0.679 -0.458 1.00 94.06 104 ASN A CA 1
ATOM 753 C C . ASN A 1 104 ? 8.104 -0.207 0.617 1.00 94.06 104 ASN A C 1
ATOM 755 O O . ASN A 1 104 ? 7.369 0.756 0.413 1.00 94.06 104 ASN A O 1
ATOM 759 N N . ALA A 1 105 ? 8.073 -0.871 1.774 1.00 94.75 105 ALA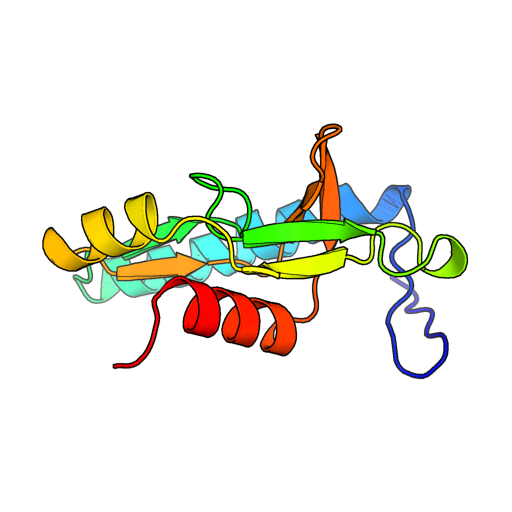 A N 1
ATOM 760 C CA . ALA A 1 105 ? 7.069 -0.596 2.803 1.00 94.75 105 ALA A CA 1
ATOM 761 C C . ALA A 1 105 ? 7.147 0.829 3.389 1.00 94.75 105 ALA A C 1
ATOM 763 O O . ALA A 1 105 ? 6.104 1.412 3.675 1.00 94.75 105 ALA A O 1
ATOM 764 N N . ASP A 1 106 ? 8.340 1.419 3.504 1.00 95.50 106 ASP A N 1
ATOM 765 C CA . ASP A 1 106 ? 8.510 2.787 4.011 1.00 95.50 106 ASP A CA 1
ATOM 766 C C . ASP A 1 106 ? 8.000 3.818 2.996 1.00 95.50 106 ASP A C 1
ATOM 768 O O . ASP A 1 106 ? 7.331 4.784 3.366 1.00 95.50 106 ASP A O 1
ATOM 772 N N . GLN A 1 107 ? 8.242 3.587 1.699 1.00 94.81 107 GLN A N 1
ATOM 773 C CA . GLN A 1 107 ? 7.666 4.408 0.626 1.00 94.81 107 GLN A CA 1
ATOM 774 C C . GLN A 1 107 ? 6.138 4.309 0.608 1.00 94.81 107 GLN A C 1
ATOM 776 O O . GLN A 1 107 ? 5.455 5.329 0.533 1.00 94.81 107 GLN A O 1
ATOM 781 N N . ALA A 1 108 ? 5.604 3.095 0.756 1.00 97.00 108 ALA A N 1
ATOM 782 C CA . ALA A 1 108 ? 4.170 2.852 0.851 1.00 97.00 108 ALA A CA 1
ATOM 783 C C . ALA A 1 108 ? 3.536 3.603 2.036 1.00 97.00 108 ALA A C 1
ATOM 785 O O . ALA A 1 108 ? 2.544 4.311 1.859 1.00 97.00 108 ALA A O 1
ATOM 786 N N . ALA A 1 109 ? 4.137 3.506 3.226 1.00 96.81 109 ALA A N 1
ATOM 787 C CA . ALA A 1 109 ? 3.688 4.223 4.416 1.00 96.81 109 ALA A CA 1
ATOM 788 C C . ALA A 1 109 ? 3.775 5.747 4.238 1.00 96.81 109 ALA A C 1
ATOM 790 O O . ALA A 1 109 ? 2.842 6.461 4.599 1.00 96.81 109 ALA A O 1
ATOM 791 N N . THR A 1 110 ? 4.853 6.242 3.624 1.00 96.88 110 THR A N 1
ATOM 792 C CA . THR A 1 110 ? 5.039 7.672 3.333 1.00 96.88 110 THR A CA 1
ATOM 793 C C . THR A 1 110 ? 3.963 8.195 2.381 1.00 96.88 110 THR A C 1
ATOM 795 O O . THR A 1 110 ? 3.379 9.248 2.628 1.00 96.88 110 THR A O 1
ATOM 798 N N . ALA A 1 111 ? 3.655 7.455 1.313 1.00 97.06 111 ALA A N 1
ATOM 799 C CA . ALA A 1 111 ? 2.617 7.838 0.360 1.00 97.06 111 ALA A CA 1
ATOM 800 C C . ALA A 1 111 ? 1.212 7.794 0.976 1.00 97.06 111 ALA A C 1
ATOM 802 O O . ALA A 1 111 ? 0.405 8.684 0.711 1.00 97.06 111 ALA A O 1
ATOM 803 N N . LEU A 1 112 ? 0.924 6.804 1.828 1.00 97.00 112 LEU A N 1
ATOM 804 C CA . LEU A 1 112 ? -0.327 6.749 2.587 1.00 97.00 112 LEU A CA 1
ATOM 805 C C . LEU A 1 112 ? -0.452 7.931 3.550 1.00 97.00 112 LEU A C 1
ATOM 807 O O . LEU A 1 112 ? -1.484 8.593 3.557 1.00 97.00 112 LEU A O 1
ATOM 811 N N . ALA A 1 113 ? 0.596 8.245 4.313 1.00 96.62 113 ALA A N 1
ATOM 812 C CA . ALA A 1 113 ? 0.598 9.402 5.205 1.00 96.62 113 ALA A CA 1
ATOM 813 C C . ALA A 1 113 ? 0.350 10.706 4.428 1.00 96.62 113 ALA A C 1
ATOM 815 O O . ALA A 1 113 ? -0.504 11.503 4.802 1.00 96.62 113 ALA A O 1
ATOM 816 N N . ALA A 1 114 ? 1.026 10.884 3.291 1.00 96.94 114 ALA A N 1
ATOM 817 C CA . ALA A 1 114 ? 0.801 12.028 2.414 1.00 96.94 114 ALA A CA 1
ATOM 818 C C . ALA A 1 114 ? -0.614 12.055 1.802 1.00 96.94 114 ALA A C 1
ATOM 820 O O . ALA A 1 114 ? -1.148 13.134 1.566 1.00 96.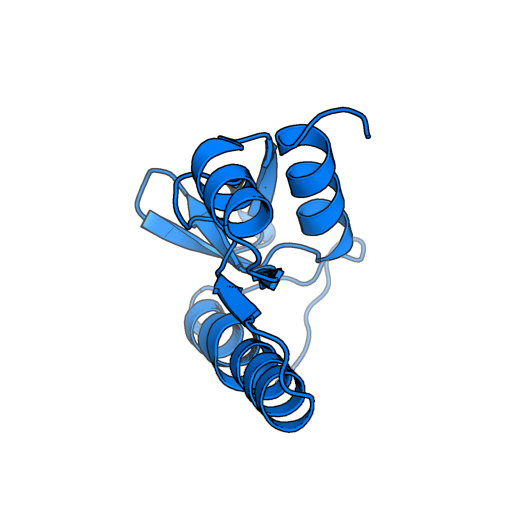94 114 ALA A O 1
ATOM 821 N N . THR A 1 115 ? -1.233 10.892 1.569 1.00 96.56 115 THR A N 1
ATOM 822 C CA . THR A 1 115 ? -2.621 10.786 1.087 1.00 96.56 115 THR A CA 1
ATOM 823 C C . THR A 1 115 ? -3.618 11.257 2.142 1.00 96.56 115 THR A C 1
ATOM 825 O O . THR A 1 115 ? -4.570 11.958 1.810 1.00 96.56 115 THR A O 1
ATOM 828 N N . LEU A 1 116 ? -3.404 10.882 3.405 1.00 95.06 116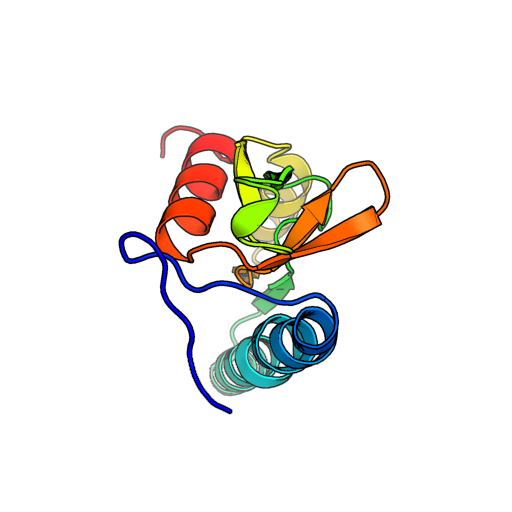 LEU A N 1
ATOM 829 C CA . LEU A 1 116 ? -4.288 11.240 4.519 1.00 95.06 116 LEU A CA 1
ATOM 830 C C . LEU A 1 116 ? -4.165 12.714 4.927 1.00 95.06 116 LEU A C 1
ATOM 832 O O . LEU A 1 116 ? -5.104 13.267 5.494 1.00 95.06 116 LEU A O 1
ATOM 836 N N . GLY A 1 117 ? -3.048 13.357 4.583 1.00 86.56 117 GLY A N 1
ATOM 837 C CA . GLY A 1 117 ? -2.759 14.732 4.972 1.00 86.56 117 GLY A CA 1
ATOM 838 C C . GLY A 1 117 ? -2.173 14.830 6.387 1.00 86.56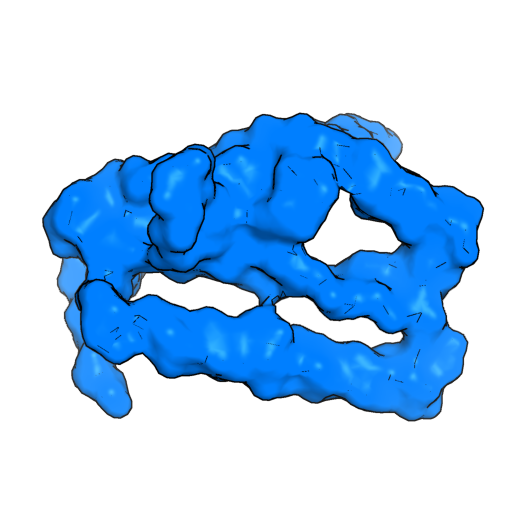 117 GLY A C 1
ATOM 839 O O . GLY A 1 117 ? -1.920 13.811 7.032 1.00 86.56 117 GLY A O 1
ATOM 840 N N . PRO A 1 118 ? -1.876 16.052 6.861 1.00 69.44 118 PRO A N 1
ATOM 841 C CA . PRO A 1 118 ? -1.352 16.258 8.207 1.00 69.44 118 PRO A CA 1
ATOM 842 C C . PRO A 1 118 ? -2.344 15.772 9.272 1.00 69.44 118 PRO A C 1
ATOM 844 O O . PRO A 1 118 ? -3.554 15.941 9.120 1.00 69.44 118 PRO A O 1
ATOM 847 N N . ILE A 1 119 ? -1.789 15.176 10.332 1.00 53.16 119 ILE A N 1
ATOM 848 C CA . ILE A 1 119 ? -2.495 14.791 11.565 1.00 53.16 119 ILE A CA 1
ATOM 849 C C . ILE A 1 119 ? -2.888 16.050 12.340 1.00 53.16 119 ILE A C 1
ATOM 851 O O . ILE A 1 119 ? -2.030 16.962 12.423 1.00 53.16 119 ILE A O 1
#

Solvent-accessible surface area (backbone atoms only — not comparable to full-atom values): 6374 Å² total; per-residue (Å²): 130,90,85,52,67,57,96,86,41,67,48,28,52,78,89,45,47,65,58,50,44,45,46,41,57,37,54,50,35,50,49,53,45,53,52,31,50,76,69,74,41,57,55,47,77,41,40,31,43,56,69,46,27,25,42,28,43,77,62,42,81,92,30,39,35,24,34,37,70,38,59,39,35,38,64,52,60,51,54,38,48,78,69,66,32,45,80,44,72,21,44,38,31,33,29,97,89,68,49,66,19,49,33,58,58,68,55,44,50,49,20,44,48,61,25,66,47,86,131

Organism: NCBI:txid1160765

Foldseek 3Di:
DDWDDDPNDTQQAPVCLVVVCCVFQNPVQVVVVVVCVVVVAQEDEEECPVVQQWAWDDPDVRSHQATQIAGGACVVVCVQVVVRYHYDYTQWDAHPVGDIHRYDVVRSVVNNDVNNPDD

Radius of gyration: 14.61 Å; Cα contacts (8 Å, |Δi|>4): 223; chains: 1; bounding box: 38×34×37 Å

Secondary structure (DSSP, 8-state):
-PPPEETTEEPB-HHHHHHHHIIIIIIIHHHHHHHHHHTT--EEEEETTGGG-EEEEES-GGGBSBEEEEE---HHHHHHHHTT-EEEEESEEE-TT--EEE--HHHHHHHHHHHH---

Sequence (119 aa):
MPVKKKDGLRVTPADQIGIITGALAGTANKTLLAWAKKHHIAAVGLFLGDGDSVKVTQLDEALGHVGLTQPGSPKLINMLLENGFLPVVSSIGVTDDGQLMNVNADQAATALAATLGPI

Nearest PDB structures (foldseek):
  2x2w-assembly1_A  TM=9.896E-01  e=5.910E-20  Escherichia coli BL21(DE3)
  3t7b-assembly1_A-2  TM=9.848E-01  e=9.807E-18  Yersinia pestis CO92
  3t7b-assembly1_B-2  TM=9.791E-01  e=3.239E-17  Yersinia pestis CO92
  2rd5-assembly1_B  TM=9.317E-01  e=1.970E-09  Arabidopsis thaliana
  2bty-assembly1_A  TM=8.975E-01  e=1.323E-09  Thermotoga maritima